Protein AF-A0A844HVW8-F1 (afdb_monomer_lite)

Sequence (137 aa):
MAITCRHKNKNSEATRVLETVLPDHDQQLHELEALAPSGFFLGLGFKLGKPHVTINRFPEAWVTRWEQDIFISHDPVGLWIVGQAKENAARWSEISIPDEFGVLEEARKYGLRYGASFVTKMAASLLPVGRPPGSRI

InterPro domains:
  IPR005143 Transcription factor LuxR-like, autoinducer-binding domain [PF03472] (53-123)
  IPR036693 Transcription factor LuxR-like, autoinducer-binding domain superfamily [G3DSA:3.30.450.80] (30-126)
  IPR036693 Transcription factor LuxR-like, autoinducer-binding domain superfamily [SSF75516] (29-121)

Structure (mmCIF, N/CA/C/O backbone):
data_AF-A0A844HVW8-F1
#
_entry.id   AF-A0A844HVW8-F1
#
loop_
_atom_site.group_PDB
_atom_site.id
_atom_site.type_symbol
_atom_site.label_atom_id
_atom_site.label_alt_id
_atom_site.label_comp_id
_atom_site.label_asym_id
_atom_site.label_entity_id
_atom_site.label_seq_id
_atom_site.pdbx_PDB_ins_code
_atom_site.Cartn_x
_atom_site.Cartn_y
_atom_site.Cartn_z
_atom_site.occupancy
_atom_site.B_iso_or_equiv
_atom_site.auth_seq_id
_atom_site.auth_comp_id
_atom_site.auth_asym_id
_atom_site.auth_atom_id
_atom_site.pdbx_PDB_model_num
ATOM 1 N N . MET A 1 1 ? 10.976 2.172 11.285 1.00 28.17 1 MET A N 1
ATOM 2 C CA . MET A 1 1 ? 11.642 2.057 9.963 1.00 28.17 1 MET A CA 1
ATOM 3 C C . MET A 1 1 ? 10.740 2.768 8.973 1.00 28.17 1 MET A C 1
ATOM 5 O O . MET A 1 1 ? 9.683 2.250 8.665 1.00 28.17 1 MET A O 1
ATOM 9 N N . ALA A 1 2 ? 11.044 4.026 8.647 1.00 27.19 2 ALA A N 1
ATOM 10 C CA . ALA A 1 2 ? 10.014 4.959 8.208 1.00 27.19 2 ALA A CA 1
ATOM 11 C C . ALA A 1 2 ? 9.774 4.927 6.685 1.00 27.19 2 ALA A C 1
ATOM 13 O O . ALA A 1 2 ? 10.616 5.391 5.914 1.00 27.19 2 ALA A O 1
ATOM 14 N N . ILE A 1 3 ? 8.611 4.431 6.254 1.00 35.81 3 ILE A N 1
ATOM 15 C CA . ILE A 1 3 ? 8.028 4.736 4.943 1.00 35.81 3 ILE A CA 1
ATOM 16 C C . ILE A 1 3 ? 7.544 6.191 5.012 1.00 35.81 3 ILE A C 1
ATOM 18 O O . ILE A 1 3 ? 6.369 6.479 5.202 1.00 35.81 3 ILE A O 1
ATOM 22 N N . THR A 1 4 ? 8.474 7.145 4.959 1.00 34.81 4 THR A N 1
ATOM 23 C CA . THR A 1 4 ? 8.107 8.561 4.953 1.00 34.81 4 THR A CA 1
ATOM 24 C C . THR A 1 4 ? 7.620 8.927 3.558 1.00 34.81 4 THR A C 1
ATOM 26 O O . THR A 1 4 ? 8.433 9.215 2.674 1.00 34.81 4 THR A O 1
ATOM 29 N N . CYS A 1 5 ? 6.308 8.962 3.350 1.00 39.28 5 CYS A N 1
ATOM 30 C CA . CYS A 1 5 ? 5.734 9.707 2.239 1.00 39.28 5 CYS A CA 1
ATOM 31 C C . CYS A 1 5 ? 5.804 11.194 2.628 1.00 39.28 5 CYS A C 1
ATOM 33 O O . CYS A 1 5 ? 4.854 11.773 3.130 1.00 39.28 5 CYS A O 1
ATOM 35 N N . ARG A 1 6 ? 6.980 11.835 2.501 1.00 33.75 6 ARG A N 1
ATOM 36 C CA . ARG A 1 6 ? 7.096 13.277 2.783 1.00 33.75 6 ARG A CA 1
ATOM 37 C C . ARG A 1 6 ? 6.233 14.048 1.785 1.00 33.75 6 ARG A C 1
ATOM 39 O O . ARG A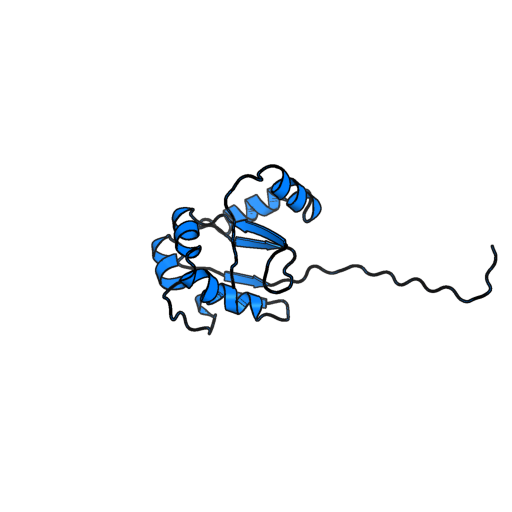 1 6 ? 6.688 14.382 0.691 1.00 33.75 6 ARG A O 1
ATOM 46 N N . HIS A 1 7 ? 5.027 14.412 2.202 1.00 39.78 7 HIS A N 1
ATOM 47 C CA . HIS A 1 7 ? 4.298 15.531 1.629 1.00 39.78 7 HIS A CA 1
ATOM 48 C C . HIS A 1 7 ? 5.104 16.805 1.884 1.00 39.78 7 HIS A C 1
ATOM 50 O O . HIS A 1 7 ? 5.073 17.373 2.974 1.00 39.78 7 HIS A O 1
ATOM 56 N N . LYS A 1 8 ? 5.878 17.220 0.876 1.00 34.94 8 LYS A N 1
ATOM 57 C CA . LYS A 1 8 ? 6.111 18.625 0.520 1.00 34.94 8 LYS A CA 1
ATOM 58 C C . LYS A 1 8 ? 6.840 18.715 -0.828 1.00 34.94 8 LYS A C 1
ATOM 60 O O . LYS A 1 8 ? 8.053 18.564 -0.915 1.00 34.94 8 LYS A O 1
ATOM 65 N N . ASN A 1 9 ? 6.047 19.053 -1.847 1.00 35.91 9 ASN A N 1
ATOM 66 C CA . ASN A 1 9 ? 6.426 19.872 -3.002 1.00 35.91 9 ASN A CA 1
ATOM 67 C C . ASN A 1 9 ? 7.312 19.231 -4.101 1.00 35.91 9 ASN A C 1
ATOM 69 O O . ASN A 1 9 ? 8.435 19.676 -4.313 1.00 35.91 9 ASN A O 1
ATOM 73 N N . LYS A 1 10 ? 6.805 18.224 -4.840 1.00 38.50 10 LYS A N 1
ATOM 74 C CA . LYS A 1 10 ? 7.464 17.667 -6.051 1.00 38.50 10 LYS A CA 1
ATOM 75 C C . LYS A 1 10 ? 6.490 17.111 -7.113 1.00 38.50 10 LYS A C 1
ATOM 77 O O . LYS A 1 10 ? 6.704 16.018 -7.626 1.00 38.50 10 LYS A O 1
ATOM 82 N N . ASN A 1 11 ? 5.449 17.850 -7.508 1.00 44.47 11 ASN A N 1
ATOM 83 C CA . ASN A 1 11 ? 4.592 17.402 -8.627 1.00 44.47 11 ASN A CA 1
ATOM 84 C C . ASN A 1 11 ? 5.318 17.363 -9.993 1.00 44.47 11 ASN A C 1
ATOM 86 O O . ASN A 1 11 ? 4.802 16.772 -10.933 1.00 44.47 11 ASN A O 1
ATOM 90 N N . SER A 1 12 ? 6.515 17.949 -10.125 1.00 49.19 12 SER A N 1
ATOM 91 C CA . SER A 1 12 ? 7.308 17.888 -11.364 1.00 49.19 12 SER A CA 1
ATOM 92 C C . SER A 1 12 ? 8.383 16.796 -11.366 1.00 49.19 12 SER A C 1
ATOM 94 O O . SER A 1 12 ? 8.677 16.239 -12.416 1.00 49.19 12 SER A O 1
ATOM 96 N N . GLU A 1 13 ? 8.981 16.468 -10.219 1.00 51.31 13 GLU A N 1
ATOM 97 C CA . GLU A 1 13 ? 10.090 15.506 -10.147 1.00 51.31 13 GLU A CA 1
ATOM 98 C C . GLU A 1 13 ? 9.588 14.069 -9.971 1.00 51.31 13 GLU A C 1
ATOM 100 O O . GLU A 1 13 ? 10.078 13.180 -10.655 1.00 51.31 13 GLU A O 1
ATOM 105 N N . ALA A 1 14 ? 8.567 13.838 -9.135 1.00 53.12 14 ALA A N 1
ATOM 106 C CA . ALA A 1 14 ? 7.981 12.505 -8.973 1.00 53.12 14 ALA A CA 1
ATOM 107 C C . ALA A 1 14 ? 7.344 12.008 -10.280 1.00 53.12 14 ALA A C 1
ATOM 109 O O . ALA A 1 14 ? 7.557 10.865 -10.670 1.00 53.12 14 ALA A O 1
ATOM 110 N N . THR A 1 15 ? 6.656 12.899 -10.998 1.00 54.22 15 THR A N 1
ATOM 111 C CA . THR A 1 15 ? 6.072 12.633 -12.320 1.00 54.22 15 THR A CA 1
ATOM 112 C C . THR A 1 15 ? 7.151 12.332 -13.362 1.00 54.22 15 THR A C 1
ATOM 114 O O . THR A 1 15 ? 7.027 11.373 -14.110 1.00 54.22 15 THR A O 1
ATOM 117 N N . ARG A 1 16 ? 8.270 13.075 -13.362 1.00 59.41 16 ARG A N 1
ATOM 118 C CA . ARG A 1 16 ? 9.415 12.799 -14.252 1.00 59.41 16 ARG A CA 1
ATOM 119 C C . ARG A 1 16 ? 10.086 11.455 -13.963 1.00 59.41 16 ARG A C 1
ATOM 121 O O . ARG A 1 16 ? 10.489 10.763 -14.893 1.00 59.41 16 ARG A O 1
ATOM 128 N N . VAL A 1 17 ? 10.233 11.092 -12.689 1.00 62.69 17 VAL A N 1
ATOM 129 C CA . VAL A 1 17 ? 10.840 9.811 -12.296 1.00 62.69 17 VAL A CA 1
ATOM 130 C C . VAL A 1 17 ? 9.899 8.650 -12.613 1.00 62.69 17 VAL A C 1
ATOM 132 O O . VAL A 1 17 ? 10.362 7.622 -13.096 1.00 62.69 17 VAL A O 1
ATOM 135 N N . LEU A 1 18 ? 8.592 8.812 -12.399 1.00 68.50 18 LEU A N 1
ATOM 136 C CA . LEU A 1 18 ? 7.602 7.802 -12.760 1.00 68.50 18 LEU A CA 1
ATOM 137 C C . LEU A 1 18 ? 7.578 7.557 -14.272 1.00 68.50 18 LEU A C 1
ATOM 139 O O . LEU A 1 18 ? 7.703 6.409 -14.677 1.00 68.50 18 LEU A O 1
ATOM 143 N N . GLU A 1 19 ? 7.563 8.619 -15.081 1.00 69.00 19 GLU A N 1
ATOM 144 C CA . GLU A 1 19 ? 7.630 8.531 -16.548 1.00 69.00 19 GLU A CA 1
ATOM 145 C C . GLU A 1 19 ? 8.903 7.826 -17.042 1.00 69.00 19 GLU A C 1
ATOM 147 O O . GLU A 1 19 ? 8.902 7.116 -18.041 1.00 69.00 19 GLU A O 1
ATOM 152 N N . THR A 1 20 ? 10.007 7.970 -16.305 1.00 66.62 20 THR A N 1
ATOM 153 C CA . THR A 1 20 ? 11.266 7.275 -16.616 1.00 66.62 20 THR A CA 1
ATOM 154 C C . THR A 1 20 ? 11.186 5.772 -16.320 1.00 66.62 20 THR A C 1
ATOM 156 O O . THR A 1 20 ? 11.858 4.975 -16.971 1.00 66.62 20 THR A O 1
ATOM 159 N N . VAL A 1 21 ? 10.412 5.374 -15.307 1.00 69.25 21 VAL A N 1
ATOM 160 C CA . VAL A 1 21 ? 10.307 3.979 -14.849 1.00 69.25 21 VAL A CA 1
ATOM 161 C C . VAL A 1 21 ? 9.190 3.227 -15.575 1.00 69.25 21 VAL A C 1
ATOM 163 O O . VAL A 1 21 ? 9.330 2.032 -15.832 1.00 69.25 21 VAL A O 1
ATOM 166 N N . LEU A 1 22 ? 8.098 3.914 -15.896 1.00 70.94 22 LEU A N 1
ATOM 167 C CA . LEU A 1 22 ? 6.927 3.374 -16.568 1.00 70.94 22 LEU A CA 1
ATOM 168 C C . LEU A 1 22 ? 6.402 4.446 -17.544 1.00 70.94 22 LEU A C 1
ATOM 170 O O . LEU A 1 22 ? 5.582 5.268 -17.147 1.00 70.94 22 LEU A O 1
ATOM 174 N N . PRO A 1 23 ? 6.911 4.510 -18.784 1.00 73.31 23 PRO A N 1
ATOM 175 C CA . PRO A 1 23 ? 6.400 5.449 -19.781 1.00 73.31 23 PRO A CA 1
ATOM 176 C C . PRO A 1 23 ? 4.960 5.094 -20.175 1.00 73.31 23 PRO A C 1
ATOM 178 O O . PRO A 1 23 ? 4.582 3.920 -20.115 1.00 73.31 23 PRO A O 1
ATOM 181 N N . ASP A 1 24 ? 4.174 6.100 -20.569 1.00 77.69 24 ASP A N 1
ATOM 182 C CA . ASP A 1 24 ? 2.780 5.939 -21.024 1.00 77.69 24 ASP A CA 1
ATOM 183 C C . ASP A 1 24 ? 1.894 5.165 -20.024 1.00 77.69 24 ASP A C 1
ATOM 185 O O . ASP A 1 24 ? 1.124 4.276 -20.389 1.00 77.69 24 ASP A O 1
ATOM 189 N N . HIS A 1 25 ? 2.039 5.472 -18.732 1.00 79.75 25 HIS A N 1
ATOM 190 C CA . HIS A 1 25 ? 1.428 4.724 -17.629 1.00 79.75 25 HIS A CA 1
ATOM 191 C C . HIS A 1 25 ? 0.031 5.208 -17.214 1.00 79.75 25 HIS A C 1
ATOM 193 O O . HIS A 1 25 ? -0.597 4.598 -16.343 1.00 79.75 25 HIS A O 1
ATOM 199 N N . ASP A 1 26 ? -0.453 6.306 -17.799 1.00 83.06 26 ASP A N 1
ATOM 200 C CA . ASP A 1 26 ? -1.719 6.943 -17.420 1.00 83.06 26 ASP A CA 1
ATOM 201 C C . ASP A 1 26 ? -2.915 5.996 -17.580 1.00 83.06 26 ASP A C 1
ATOM 203 O O . ASP A 1 26 ? -3.784 5.937 -16.708 1.00 83.06 26 ASP A O 1
ATOM 207 N N . GLN A 1 27 ? -2.944 5.207 -18.659 1.00 84.81 27 GLN A N 1
ATOM 208 C CA . GLN A 1 27 ? -4.026 4.252 -18.894 1.00 84.81 27 GLN A CA 1
ATOM 209 C C . GLN A 1 27 ? -4.051 3.162 -17.812 1.00 84.81 27 GLN A C 1
ATOM 211 O O . GLN A 1 27 ? -5.102 2.852 -17.259 1.00 84.81 27 GLN A O 1
ATOM 216 N N . GLN A 1 28 ? -2.890 2.611 -17.471 1.00 85.31 28 GLN A N 1
ATOM 217 C CA . GLN A 1 28 ? -2.736 1.543 -16.488 1.00 85.31 28 GLN A CA 1
ATOM 218 C C . GLN A 1 28 ? -3.062 2.053 -15.082 1.00 85.31 28 GLN A C 1
ATOM 220 O O . GLN A 1 28 ? -3.665 1.329 -14.291 1.00 85.31 28 GLN A O 1
ATOM 225 N N . LEU A 1 29 ? -2.705 3.303 -14.762 1.00 85.38 29 LEU A N 1
ATOM 226 C CA . LEU A 1 29 ? -3.132 3.934 -13.515 1.00 85.38 29 LEU A CA 1
ATOM 227 C C . LEU A 1 29 ? -4.648 4.112 -13.468 1.00 85.38 29 LEU A C 1
ATOM 229 O O . LEU A 1 29 ? -5.244 3.828 -12.433 1.00 85.38 29 LEU A O 1
ATOM 233 N N . HIS A 1 30 ? -5.276 4.520 -14.569 1.00 86.38 30 HIS A N 1
ATOM 234 C CA . HIS A 1 30 ? -6.728 4.663 -14.633 1.00 86.38 30 HIS A CA 1
ATOM 235 C C . HIS A 1 30 ? -7.451 3.319 -14.455 1.00 86.38 30 HIS A C 1
ATOM 237 O O . HIS A 1 30 ? -8.425 3.218 -13.709 1.00 86.38 30 HIS A O 1
ATOM 243 N N . GLU A 1 31 ? -6.943 2.256 -15.082 1.00 87.12 31 GLU A N 1
ATOM 244 C CA . GLU A 1 31 ? -7.440 0.892 -14.882 1.00 87.12 31 GLU A CA 1
ATOM 245 C C . GLU A 1 31 ? -7.273 0.441 -13.422 1.00 87.12 31 GLU A C 1
ATOM 247 O O . GLU A 1 31 ? -8.183 -0.157 -12.844 1.00 87.12 31 GLU A O 1
ATOM 252 N N . LEU A 1 32 ? -6.148 0.778 -12.785 1.00 85.44 32 LEU A N 1
ATOM 253 C CA . LEU A 1 32 ? -5.907 0.463 -11.379 1.00 85.44 32 LEU A CA 1
ATOM 254 C C . LEU A 1 32 ? -6.839 1.239 -1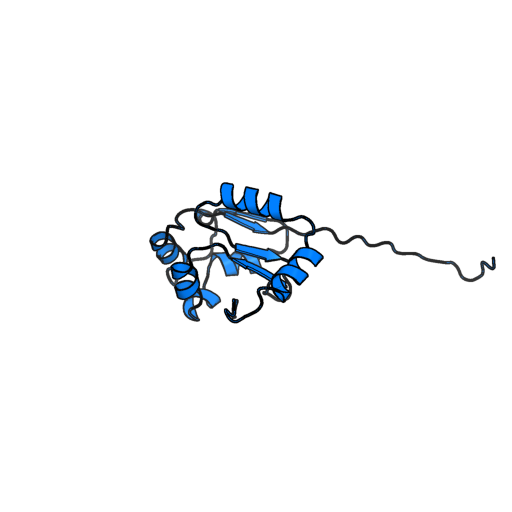0.436 1.00 85.44 32 LEU A C 1
ATOM 256 O O . LEU A 1 32 ? -7.331 0.666 -9.465 1.00 85.44 32 LEU A O 1
ATOM 260 N N . GLU A 1 33 ? -7.127 2.508 -10.730 1.00 86.81 33 GLU A N 1
ATOM 261 C CA . GLU A 1 33 ? -8.117 3.314 -10.002 1.00 86.81 33 GLU A CA 1
ATOM 262 C C . GLU A 1 33 ? -9.525 2.707 -10.111 1.00 86.81 33 GLU A C 1
ATOM 264 O O . GLU A 1 33 ? -10.251 2.654 -9.117 1.00 86.81 33 GLU A O 1
ATOM 269 N N . ALA A 1 34 ? -9.890 2.168 -11.279 1.00 87.56 34 ALA A N 1
ATOM 270 C CA . ALA A 1 34 ? -11.158 1.466 -11.467 1.00 87.56 34 ALA A CA 1
ATOM 271 C C . ALA A 1 34 ? -11.224 0.133 -10.693 1.00 87.56 34 ALA A C 1
ATOM 273 O O . ALA A 1 34 ? -12.279 -0.225 -10.164 1.00 87.56 34 ALA A O 1
ATOM 274 N N . LEU A 1 35 ? -10.107 -0.598 -10.600 1.00 86.69 35 LEU A N 1
ATOM 275 C CA . LEU A 1 35 ? -10.013 -1.862 -9.857 1.00 86.69 35 LEU A CA 1
ATOM 276 C C . LEU A 1 35 ? -9.959 -1.668 -8.334 1.00 86.69 35 LEU A C 1
ATOM 278 O O . LEU A 1 35 ? -10.416 -2.535 -7.587 1.00 86.69 35 LEU A O 1
ATOM 282 N N . ALA A 1 36 ? -9.408 -0.547 -7.869 1.00 88.31 36 ALA A N 1
ATOM 283 C CA . ALA A 1 36 ? -9.222 -0.228 -6.457 1.00 88.31 36 ALA A CA 1
ATOM 284 C C . ALA A 1 36 ? -9.931 1.091 -6.087 1.00 88.31 36 ALA A C 1
ATOM 286 O O . ALA A 1 36 ? -9.268 2.083 -5.772 1.00 88.31 36 ALA A O 1
ATOM 287 N N . PRO A 1 37 ? -11.279 1.117 -6.052 1.00 86.94 37 PRO A N 1
ATOM 288 C CA . PRO A 1 37 ? -12.051 2.346 -5.838 1.00 86.94 37 PRO A CA 1
ATOM 289 C C . PRO A 1 37 ? -11.853 2.966 -4.446 1.00 86.94 37 PRO A C 1
ATOM 291 O O . PRO A 1 37 ? -12.120 4.147 -4.245 1.00 86.94 37 PRO A O 1
ATOM 294 N N . SER A 1 38 ? -11.388 2.184 -3.468 1.00 87.06 38 SER A N 1
ATOM 295 C CA . SER A 1 38 ? -11.033 2.680 -2.130 1.00 87.06 38 SER A CA 1
ATOM 296 C C . SER A 1 38 ? -9.599 3.222 -2.046 1.00 87.06 38 SER A C 1
ATOM 298 O O . SER A 1 38 ? -9.181 3.670 -0.981 1.00 87.06 38 SER A O 1
A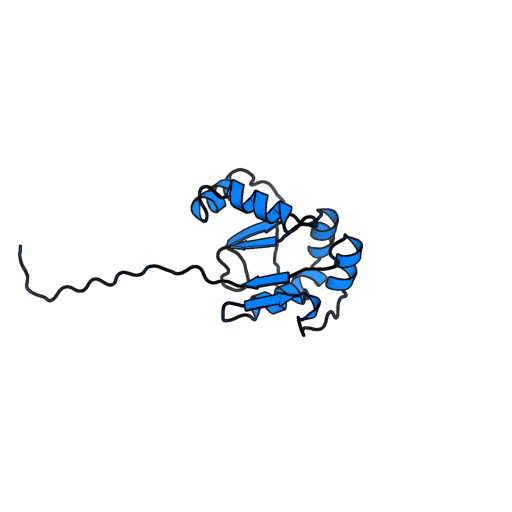TOM 300 N N . GLY A 1 39 ? -8.854 3.201 -3.153 1.00 88.75 39 GLY A N 1
ATOM 301 C CA . GLY A 1 39 ? -7.468 3.638 -3.248 1.00 88.75 39 GLY A CA 1
ATOM 302 C C . GLY A 1 39 ? -6.468 2.484 -3.257 1.00 88.75 39 GLY A C 1
ATOM 303 O O . GLY A 1 39 ? -6.775 1.348 -2.891 1.00 88.75 39 GLY A O 1
ATOM 304 N N . PHE A 1 40 ? -5.241 2.796 -3.668 1.00 89.31 40 PHE A N 1
ATOM 305 C CA . PHE A 1 40 ? -4.125 1.856 -3.716 1.00 89.31 40 PHE A CA 1
ATOM 306 C C . PHE A 1 40 ? -2.808 2.530 -3.329 1.00 89.31 40 PHE A C 1
ATOM 308 O O . PHE A 1 40 ? -2.668 3.755 -3.369 1.00 89.31 40 PHE A O 1
ATOM 315 N N . PHE A 1 41 ? -1.816 1.702 -3.016 1.00 90.31 41 PHE A N 1
ATOM 316 C CA . PHE A 1 41 ? -0.426 2.111 -2.885 1.00 90.31 41 PHE A CA 1
ATOM 317 C C . PHE A 1 41 ? 0.428 1.301 -3.857 1.00 90.31 41 PHE A C 1
ATOM 319 O O . PHE A 1 41 ? 0.409 0.072 -3.829 1.00 90.31 41 PHE A O 1
ATOM 326 N N . LEU A 1 42 ? 1.191 1.989 -4.702 1.00 87.81 42 LEU A N 1
ATOM 327 C CA . LEU A 1 42 ? 2.134 1.384 -5.634 1.00 87.81 42 LEU A CA 1
ATOM 328 C C . LEU A 1 42 ? 3.549 1.842 -5.289 1.00 87.81 42 LEU A C 1
ATOM 330 O O . LEU A 1 42 ? 3.860 3.030 -5.360 1.00 87.81 42 LEU A O 1
ATOM 334 N N . GLY A 1 43 ? 4.408 0.891 -4.929 1.00 88.06 43 GLY A N 1
ATOM 335 C CA . GLY A 1 43 ? 5.832 1.118 -4.704 1.00 88.06 43 GLY A CA 1
ATOM 336 C C . GLY A 1 43 ? 6.666 0.475 -5.809 1.00 88.06 43 GLY A C 1
ATOM 337 O O . GLY A 1 43 ? 6.639 -0.742 -5.963 1.00 88.06 43 GLY A O 1
ATOM 338 N N . LEU A 1 44 ? 7.443 1.269 -6.545 1.00 84.50 44 LEU A N 1
ATOM 339 C CA . LEU A 1 44 ? 8.328 0.791 -7.612 1.00 84.50 44 LEU A CA 1
ATOM 340 C C . LEU A 1 44 ? 9.794 0.863 -7.179 1.00 84.50 44 LEU A C 1
ATOM 342 O O . LEU A 1 44 ? 10.202 1.762 -6.439 1.00 84.50 44 LEU A O 1
ATOM 346 N N . GLY A 1 45 ? 10.608 -0.080 -7.657 1.00 80.69 45 GLY A N 1
ATOM 347 C CA . GLY A 1 45 ? 12.050 -0.098 -7.392 1.00 80.69 45 GLY A CA 1
ATOM 348 C C . GLY A 1 45 ? 12.400 -0.342 -5.922 1.00 80.69 45 GLY A C 1
ATOM 349 O O . GLY A 1 45 ? 13.234 0.366 -5.359 1.00 80.69 45 GLY A O 1
ATOM 350 N N . PHE A 1 46 ? 11.750 -1.320 -5.290 1.00 80.38 46 PHE A N 1
ATOM 351 C CA . PHE A 1 46 ? 11.938 -1.637 -3.876 1.00 80.38 46 PHE A CA 1
ATOM 352 C C . PHE A 1 46 ? 13.370 -2.114 -3.572 1.00 80.38 46 PHE A C 1
ATOM 354 O O . PHE A 1 46 ? 13.807 -3.157 -4.059 1.00 80.38 46 PHE A O 1
ATOM 361 N N . LYS A 1 47 ? 14.118 -1.347 -2.768 1.00 74.94 47 LYS A N 1
ATOM 362 C CA . LYS A 1 47 ? 15.497 -1.651 -2.348 1.00 74.94 47 LYS A CA 1
ATOM 363 C C . LYS A 1 47 ? 15.693 -1.271 -0.882 1.00 74.94 47 LYS A C 1
ATOM 365 O O . LYS A 1 47 ? 15.295 -0.189 -0.468 1.00 74.94 47 LYS A O 1
ATOM 370 N N . LEU A 1 48 ? 16.356 -2.133 -0.105 1.00 76.06 48 LEU A N 1
ATOM 371 C CA . LEU A 1 48 ? 16.680 -1.884 1.314 1.00 76.06 48 LEU A CA 1
ATOM 372 C C . LEU A 1 48 ? 15.457 -1.461 2.156 1.00 76.06 48 LEU A C 1
ATOM 374 O O . LEU A 1 48 ? 15.527 -0.513 2.934 1.00 76.06 48 LEU A O 1
ATOM 378 N N . GLY A 1 49 ? 14.320 -2.136 1.963 1.00 73.62 49 GLY A N 1
ATOM 379 C CA . GLY A 1 49 ? 13.101 -1.884 2.738 1.00 73.62 49 GLY A CA 1
ATOM 380 C C . GLY A 1 49 ? 12.335 -0.615 2.353 1.00 73.62 49 GLY A C 1
ATOM 381 O O . GLY A 1 49 ? 11.415 -0.238 3.073 1.00 73.62 49 GLY A O 1
ATOM 382 N N . LYS A 1 50 ? 12.689 0.051 1.245 1.00 76.75 50 LYS A N 1
ATOM 383 C CA . LYS A 1 50 ? 11.968 1.231 0.755 1.00 76.75 50 LYS A CA 1
ATOM 384 C C . LYS A 1 50 ? 11.774 1.226 -0.769 1.00 76.75 50 LYS A C 1
ATOM 386 O O . LYS A 1 50 ? 12.684 0.831 -1.503 1.00 76.75 50 LYS A O 1
ATOM 391 N N . PRO A 1 51 ? 10.615 1.683 -1.265 1.00 82.31 51 PRO A N 1
ATOM 392 C CA . PRO A 1 51 ? 10.406 1.939 -2.687 1.00 82.31 51 PRO A CA 1
ATOM 393 C C . PRO A 1 51 ? 11.206 3.162 -3.159 1.00 82.31 51 PRO A C 1
ATOM 395 O O . PRO A 1 51 ? 11.457 4.095 -2.395 1.00 82.31 51 PRO A O 1
ATOM 398 N N . HIS A 1 52 ? 11.607 3.152 -4.429 1.00 81.69 52 HIS A N 1
ATOM 399 C CA . HIS A 1 52 ? 12.238 4.293 -5.090 1.00 81.69 52 HIS A CA 1
ATOM 400 C C . HIS A 1 52 ? 11.201 5.329 -5.539 1.00 81.69 52 HIS A C 1
ATOM 402 O O . HIS A 1 52 ? 11.424 6.527 -5.380 1.00 81.69 52 HIS A O 1
ATOM 408 N N . VAL A 1 53 ? 10.061 4.860 -6.053 1.00 82.56 53 VAL A N 1
ATOM 409 C CA . VAL A 1 53 ? 8.913 5.689 -6.445 1.00 82.56 53 VAL A CA 1
ATOM 410 C C . VAL A 1 53 ? 7.680 5.172 -5.728 1.00 82.56 53 VAL A C 1
ATOM 412 O O . VAL A 1 53 ? 7.479 3.961 -5.648 1.00 82.56 53 VAL A O 1
ATOM 415 N N . THR A 1 54 ? 6.853 6.082 -5.223 1.00 83.94 54 THR A N 1
ATOM 416 C CA . THR A 1 54 ? 5.588 5.746 -4.567 1.00 83.94 54 THR A CA 1
ATOM 417 C C . THR A 1 54 ? 4.442 6.532 -5.162 1.00 83.94 54 THR A C 1
ATOM 419 O O . THR A 1 54 ? 4.516 7.757 -5.257 1.00 83.94 54 THR A O 1
ATOM 422 N N . ILE A 1 55 ? 3.358 5.834 -5.468 1.00 85.38 55 ILE A N 1
ATOM 423 C CA . ILE A 1 55 ? 2.064 6.422 -5.789 1.00 85.38 55 ILE A CA 1
ATOM 424 C C . ILE A 1 55 ? 1.110 5.988 -4.691 1.00 85.38 55 ILE A C 1
ATOM 426 O O . ILE A 1 55 ? 0.906 4.795 -4.480 1.00 85.38 55 ILE A O 1
ATOM 430 N N . ASN A 1 56 ? 0.544 6.956 -3.982 1.00 88.44 56 ASN A N 1
ATOM 431 C CA . ASN A 1 56 ? -0.460 6.705 -2.963 1.00 88.44 56 ASN A CA 1
ATOM 432 C C . ASN A 1 56 ? -1.771 7.364 -3.402 1.00 88.44 56 ASN A C 1
ATOM 434 O O . ASN A 1 56 ? -1.796 8.553 -3.731 1.00 88.44 56 ASN A O 1
ATOM 438 N N . ARG A 1 57 ? -2.833 6.564 -3.470 1.00 89.69 57 ARG A N 1
ATOM 439 C CA . ARG A 1 57 ? -4.208 6.968 -3.793 1.00 89.69 57 ARG A CA 1
ATOM 440 C C . ARG A 1 57 ? -5.181 6.606 -2.676 1.00 89.69 57 ARG A C 1
ATOM 442 O O . ARG A 1 57 ? -6.388 6.667 -2.876 1.00 89.69 57 ARG A O 1
ATOM 449 N N . PHE A 1 58 ? -4.679 6.211 -1.508 1.00 89.31 58 PHE A N 1
ATOM 450 C CA . PHE A 1 58 ? -5.537 6.034 -0.348 1.00 89.31 58 PHE A CA 1
ATOM 451 C C . PHE A 1 58 ? -6.134 7.369 0.124 1.00 89.31 58 PHE A C 1
ATOM 453 O O . PHE A 1 58 ? -5.558 8.427 -0.143 1.00 89.31 58 PHE A O 1
ATOM 460 N N . PRO A 1 59 ? -7.261 7.336 0.863 1.00 88.12 59 PRO A N 1
ATOM 461 C CA . PRO A 1 59 ? -7.858 8.539 1.429 1.00 88.12 59 PRO A CA 1
ATOM 462 C C . PRO A 1 59 ? -6.837 9.330 2.256 1.00 88.12 59 PRO A C 1
ATOM 464 O O . PRO A 1 59 ? -6.174 8.768 3.125 1.00 88.12 59 PRO A O 1
ATOM 467 N N . GLU A 1 60 ? -6.735 10.641 2.035 1.00 89.06 60 GLU A N 1
ATOM 468 C CA . GLU A 1 60 ? -5.739 11.502 2.698 1.00 89.06 60 GLU A CA 1
ATOM 469 C C . GLU A 1 60 ? -5.799 11.408 4.233 1.00 89.06 60 GLU A C 1
ATOM 471 O O . GLU A 1 60 ? -4.771 11.363 4.912 1.00 89.06 60 GLU A O 1
ATOM 476 N N . ALA A 1 61 ? -7.012 11.297 4.782 1.00 89.25 61 ALA A N 1
ATOM 477 C CA . ALA A 1 61 ? -7.231 11.127 6.214 1.00 89.25 61 ALA A CA 1
ATOM 478 C C . ALA A 1 61 ? -6.652 9.803 6.749 1.00 89.25 61 ALA A C 1
ATOM 480 O O . ALA A 1 61 ? -6.128 9.773 7.863 1.00 89.25 61 ALA A O 1
ATOM 481 N N . TRP A 1 62 ? -6.699 8.730 5.950 1.00 90.75 62 TRP A N 1
ATOM 482 C CA . TRP A 1 62 ? -6.029 7.473 6.282 1.00 90.75 62 TRP A CA 1
ATOM 483 C C . TRP A 1 62 ? -4.515 7.622 6.198 1.00 90.75 62 TRP A C 1
ATOM 485 O O . TRP A 1 62 ? -3.826 7.241 7.136 1.00 90.75 62 TRP A O 1
ATOM 495 N N . VAL A 1 63 ? -3.995 8.214 5.118 1.00 89.38 63 VAL A N 1
ATOM 496 C CA . VAL A 1 63 ? -2.546 8.404 4.935 1.00 89.38 63 VAL A CA 1
ATOM 497 C C . VAL A 1 63 ? -1.954 9.188 6.105 1.00 89.38 63 VAL A C 1
ATOM 499 O O . VAL A 1 63 ? -0.984 8.746 6.708 1.00 89.38 63 VAL A O 1
ATOM 502 N N . THR A 1 64 ? -2.603 10.280 6.508 1.00 89.75 64 THR A N 1
ATOM 503 C CA . THR A 1 64 ? -2.180 11.103 7.651 1.00 89.75 64 THR A CA 1
ATOM 504 C C . THR A 1 64 ? -2.163 10.310 8.962 1.00 89.75 64 THR A C 1
ATOM 506 O O . THR A 1 64 ? -1.267 10.472 9.790 1.00 89.75 64 THR A O 1
ATOM 509 N N . ARG A 1 65 ? -3.158 9.442 9.176 1.00 89.06 65 ARG A N 1
ATOM 510 C CA . ARG A 1 65 ? -3.230 8.574 10.358 1.00 89.06 65 ARG A CA 1
ATOM 511 C C . ARG A 1 65 ? -2.152 7.487 10.325 1.00 89.06 65 ARG A C 1
ATOM 513 O O . ARG A 1 65 ? -1.532 7.220 11.350 1.00 89.06 65 ARG A O 1
ATOM 520 N N . TRP A 1 66 ? -1.930 6.887 9.161 1.00 87.00 66 TRP A N 1
ATOM 521 C CA . TRP A 1 66 ? -0.934 5.847 8.920 1.00 87.00 66 TRP A CA 1
ATOM 522 C C . TRP A 1 66 ? 0.506 6.358 9.020 1.00 87.00 66 TRP A C 1
ATOM 524 O O . TRP A 1 66 ? 1.380 5.629 9.475 1.00 87.00 66 TRP A O 1
ATOM 534 N N . GLU A 1 67 ? 0.751 7.627 8.695 1.00 87.56 67 GLU A N 1
ATOM 535 C CA . GLU A 1 67 ? 2.067 8.269 8.800 1.00 87.56 67 GLU A CA 1
ATOM 536 C C . GLU A 1 67 ? 2.550 8.511 10.242 1.00 87.56 67 GLU A C 1
ATOM 538 O O . GLU A 1 67 ? 3.643 9.034 10.463 1.00 87.56 67 GLU A O 1
ATOM 543 N N . GLN A 1 68 ? 1.773 8.125 11.250 1.00 86.75 68 GLN A N 1
ATOM 544 C CA . GLN A 1 68 ? 2.240 8.150 12.629 1.00 86.75 68 GLN A CA 1
ATOM 545 C C . GLN A 1 68 ? 3.275 7.041 12.864 1.00 86.75 68 GLN A C 1
ATOM 547 O O . GLN A 1 68 ? 3.093 5.907 12.420 1.00 86.75 68 GLN A O 1
ATOM 552 N N . ASP A 1 69 ? 4.340 7.345 13.618 1.00 78.81 69 ASP A N 1
ATOM 553 C CA . ASP A 1 69 ? 5.500 6.455 13.830 1.00 78.81 69 ASP A CA 1
ATOM 554 C C . ASP A 1 69 ? 5.127 5.020 14.242 1.00 78.81 69 ASP A C 1
ATOM 556 O O . ASP A 1 69 ? 5.810 4.053 13.878 1.00 78.81 69 ASP A O 1
ATOM 560 N N . ILE A 1 70 ? 4.022 4.888 14.981 1.00 80.00 70 ILE A N 1
ATOM 561 C CA . ILE A 1 70 ? 3.492 3.617 15.460 1.00 80.00 70 ILE A CA 1
ATOM 562 C C . ILE A 1 70 ? 2.939 2.743 14.326 1.00 80.00 70 ILE A C 1
ATOM 564 O O . ILE A 1 70 ? 3.211 1.550 14.323 1.00 80.00 70 ILE A O 1
ATOM 568 N N . PHE A 1 71 ? 2.246 3.299 13.330 1.00 81.88 71 PHE A N 1
ATOM 569 C CA . PHE A 1 71 ? 1.681 2.516 12.223 1.00 81.88 71 PHE A CA 1
ATOM 570 C C . PHE A 1 71 ? 2.729 2.219 11.161 1.00 81.88 71 PHE A C 1
ATOM 572 O O . PHE A 1 71 ? 2.832 1.078 10.724 1.00 81.88 71 PHE A O 1
ATOM 579 N N . ILE A 1 72 ? 3.608 3.173 10.848 1.00 77.81 72 ILE A N 1
ATOM 580 C CA . ILE A 1 72 ? 4.673 2.945 9.864 1.00 77.81 72 ILE A CA 1
ATOM 581 C C . ILE A 1 72 ? 5.578 1.760 10.252 1.00 77.81 72 ILE A C 1
ATOM 583 O O . ILE A 1 72 ? 6.032 1.009 9.389 1.00 77.81 72 ILE A O 1
ATOM 587 N N . SER A 1 73 ? 5.883 1.602 11.543 1.00 83.69 73 SER A N 1
ATOM 588 C CA . SER A 1 73 ? 6.813 0.558 11.998 1.00 83.69 73 SER A CA 1
ATOM 589 C C . SER A 1 73 ? 6.146 -0.786 12.292 1.00 83.69 73 SER A C 1
ATOM 591 O O . SER A 1 73 ? 6.859 -1.783 12.379 1.00 83.69 73 SER A O 1
ATOM 593 N N . HIS A 1 74 ? 4.818 -0.820 12.427 1.00 87.50 74 HIS A N 1
ATOM 594 C CA . HIS A 1 74 ? 4.074 -2.010 12.849 1.00 87.50 74 HIS A CA 1
ATOM 595 C C . HIS A 1 74 ? 2.951 -2.401 11.880 1.00 87.50 74 HIS A C 1
ATOM 597 O O . HIS A 1 74 ? 2.076 -3.183 12.236 1.00 87.50 74 HIS A O 1
ATOM 603 N N . ASP A 1 75 ? 2.969 -1.874 10.655 1.00 89.31 75 ASP A N 1
ATOM 604 C CA . ASP A 1 75 ? 2.024 -2.256 9.610 1.00 89.31 75 ASP A CA 1
ATOM 605 C C . ASP A 1 75 ? 2.233 -3.731 9.210 1.00 89.31 75 ASP A C 1
ATOM 607 O O . ASP A 1 75 ? 3.274 -4.060 8.624 1.00 89.31 75 ASP A O 1
ATOM 611 N N . PRO A 1 76 ? 1.260 -4.630 9.467 1.00 92.75 76 PRO A N 1
ATOM 612 C CA . PRO A 1 76 ? 1.385 -6.039 9.109 1.00 92.75 76 PRO A CA 1
ATOM 613 C C . PRO A 1 76 ? 1.499 -6.243 7.592 1.00 92.75 76 PRO A C 1
ATOM 615 O O . PRO A 1 76 ? 2.195 -7.155 7.146 1.00 92.75 76 PRO A O 1
ATOM 618 N N . VAL A 1 77 ? 0.885 -5.380 6.774 1.00 92.12 77 VAL A N 1
ATOM 619 C CA . VAL A 1 77 ? 0.986 -5.443 5.310 1.00 92.12 77 VAL A CA 1
ATOM 620 C C . VAL A 1 77 ? 2.374 -5.009 4.855 1.00 92.12 77 VAL A C 1
ATOM 622 O O . VAL A 1 77 ? 2.998 -5.688 4.037 1.00 92.12 77 VAL A O 1
ATOM 625 N N . GLY A 1 78 ? 2.888 -3.910 5.411 1.00 90.00 78 GLY A N 1
ATOM 626 C CA . GLY A 1 78 ? 4.237 -3.420 5.128 1.00 90.00 78 GLY A CA 1
ATOM 627 C C . GLY A 1 78 ? 5.316 -4.440 5.501 1.00 90.00 78 GLY A C 1
ATOM 628 O O . GLY A 1 78 ? 6.200 -4.739 4.693 1.00 90.00 78 GLY A O 1
ATOM 629 N N . LEU A 1 79 ? 5.205 -5.036 6.692 1.00 91.50 79 LEU A N 1
ATOM 630 C CA . LEU A 1 79 ? 6.094 -6.103 7.157 1.00 91.50 79 LEU A CA 1
ATOM 631 C C . LEU A 1 79 ? 6.017 -7.341 6.256 1.00 91.50 79 LEU A C 1
ATOM 633 O O . LEU A 1 79 ? 7.054 -7.910 5.906 1.00 91.50 79 LEU A O 1
ATOM 637 N N . TRP A 1 80 ? 4.812 -7.726 5.825 1.00 92.75 80 TRP A N 1
ATOM 638 C CA . TRP A 1 80 ? 4.630 -8.849 4.909 1.00 92.75 80 TRP A CA 1
ATOM 639 C C . TRP A 1 80 ? 5.327 -8.601 3.570 1.00 92.75 80 TRP A C 1
ATOM 641 O O . TRP A 1 80 ? 6.058 -9.479 3.114 1.00 92.75 80 TRP A O 1
ATOM 651 N N . ILE A 1 81 ? 5.168 -7.410 2.975 1.00 90.31 81 ILE A N 1
ATOM 652 C CA . ILE A 1 81 ? 5.805 -7.029 1.700 1.00 90.31 81 ILE A CA 1
ATOM 653 C C . ILE A 1 81 ? 7.332 -7.088 1.812 1.00 90.31 81 ILE A C 1
ATOM 655 O O . ILE A 1 81 ? 7.986 -7.690 0.960 1.00 90.31 81 ILE A O 1
ATOM 659 N N . VAL A 1 82 ? 7.908 -6.506 2.872 1.00 87.94 82 VAL A N 1
ATOM 660 C CA . VAL A 1 82 ? 9.365 -6.513 3.114 1.00 87.94 82 VAL A CA 1
ATOM 661 C C . VAL A 1 82 ? 9.902 -7.940 3.259 1.00 87.94 82 VAL A C 1
ATOM 663 O O . VAL A 1 82 ? 11.026 -8.219 2.844 1.00 87.94 82 VAL A O 1
ATOM 666 N N . GLY A 1 83 ? 9.103 -8.845 3.830 1.00 88.31 83 GLY A N 1
ATOM 667 C CA . GLY A 1 83 ? 9.458 -10.250 4.011 1.00 88.31 83 GLY A CA 1
ATOM 668 C C . GLY A 1 83 ? 9.425 -11.101 2.735 1.00 88.31 83 GLY A C 1
ATOM 669 O O . GLY A 1 83 ? 9.927 -12.227 2.754 1.00 88.31 83 GLY A O 1
ATOM 670 N N . GLN A 1 84 ? 8.865 -10.614 1.621 1.00 88.75 84 GLN A N 1
ATOM 671 C CA . GLN A 1 84 ? 8.751 -11.413 0.398 1.00 88.75 84 GLN A CA 1
ATOM 672 C C . GLN A 1 84 ? 10.065 -11.445 -0.398 1.00 88.75 84 GLN A C 1
ATOM 674 O O . GLN A 1 84 ? 10.522 -10.445 -0.947 1.00 88.75 84 GLN A O 1
ATOM 679 N N . ALA A 1 85 ? 10.657 -12.635 -0.536 1.00 81.81 85 ALA A N 1
ATOM 680 C CA . ALA A 1 85 ? 11.868 -12.845 -1.340 1.00 81.81 85 ALA A CA 1
ATOM 681 C C . ALA A 1 85 ? 11.586 -13.102 -2.837 1.00 81.81 85 ALA A C 1
ATOM 683 O O . ALA A 1 85 ? 12.475 -12.958 -3.689 1.00 81.81 85 ALA A O 1
ATOM 684 N N . LYS A 1 86 ? 10.363 -13.525 -3.166 1.00 85.56 86 LYS A N 1
ATOM 685 C CA . LYS A 1 86 ? 9.902 -13.904 -4.509 1.00 85.56 86 LYS A CA 1
ATOM 686 C C . LYS A 1 86 ? 8.593 -13.193 -4.828 1.00 85.56 86 LYS A C 1
ATOM 688 O O . LYS A 1 86 ? 8.025 -12.529 -3.967 1.00 85.56 86 LYS A O 1
ATOM 693 N N . GLU A 1 87 ? 8.152 -13.337 -6.071 1.00 90.31 87 GLU A N 1
ATOM 694 C CA . GLU A 1 87 ? 6.835 -12.863 -6.466 1.00 90.31 87 GLU A CA 1
ATOM 695 C C . GLU A 1 87 ? 5.759 -13.565 -5.646 1.00 90.31 87 GLU A C 1
ATOM 697 O O . GLU A 1 87 ? 5.821 -14.782 -5.453 1.00 90.31 87 GLU A O 1
ATOM 702 N N . ASN A 1 88 ? 4.823 -12.789 -5.116 1.00 92.31 88 ASN A N 1
ATOM 703 C CA . ASN A 1 88 ? 3.772 -13.304 -4.259 1.00 92.31 88 ASN A CA 1
ATOM 704 C C . ASN A 1 88 ? 2.553 -12.381 -4.280 1.00 92.31 88 ASN A C 1
ATOM 706 O O . ASN A 1 88 ? 2.668 -11.186 -4.553 1.00 92.31 88 ASN A O 1
ATOM 710 N N . ALA A 1 89 ? 1.395 -12.935 -3.950 1.00 93.62 89 ALA A N 1
ATOM 711 C CA . ALA A 1 89 ? 0.154 -12.201 -3.788 1.00 93.62 89 ALA A CA 1
ATOM 712 C C . ALA A 1 89 ? -0.585 -12.738 -2.564 1.00 93.62 89 ALA A C 1
ATOM 714 O O . ALA A 1 89 ? -0.662 -13.950 -2.371 1.00 93.62 89 ALA A O 1
ATOM 715 N N . ALA A 1 90 ? -1.135 -11.845 -1.748 1.00 93.12 90 ALA A N 1
ATOM 716 C CA . ALA A 1 90 ? -1.952 -12.232 -0.605 1.00 93.12 90 ALA A CA 1
ATOM 717 C C . ALA A 1 90 ? -3.072 -11.225 -0.381 1.00 93.12 90 ALA A C 1
ATOM 719 O O . ALA A 1 90 ? -2.871 -10.011 -0.499 1.00 93.12 90 ALA A O 1
ATOM 720 N N . ARG A 1 91 ? -4.253 -11.718 -0.004 1.00 93.06 91 ARG A N 1
ATOM 721 C CA . ARG A 1 91 ? -5.281 -10.858 0.589 1.00 93.06 91 ARG A CA 1
ATOM 722 C C . ARG A 1 91 ? -4.819 -10.410 1.967 1.00 93.06 91 ARG A C 1
ATOM 724 O O . ARG A 1 91 ? -4.145 -11.159 2.668 1.00 93.06 91 ARG A O 1
ATOM 731 N N . TRP A 1 92 ? -5.252 -9.237 2.415 1.00 92.94 92 TRP A N 1
ATOM 732 C CA . TRP A 1 92 ? -4.922 -8.766 3.765 1.00 92.94 92 TRP A CA 1
ATOM 733 C C . TRP A 1 92 ? -5.402 -9.730 4.856 1.00 92.94 92 TRP A C 1
ATOM 735 O O . TRP A 1 92 ? -4.723 -9.907 5.857 1.00 92.94 92 TRP A O 1
ATOM 745 N N . SER A 1 93 ? -6.519 -10.428 4.627 1.00 90.00 93 SER A N 1
ATOM 746 C CA . SER A 1 93 ? -7.036 -11.466 5.528 1.00 90.00 93 SER A CA 1
ATOM 747 C C . SER A 1 93 ? -6.199 -12.751 5.573 1.00 90.00 93 SER A C 1
ATOM 749 O O . SER A 1 93 ? -6.412 -13.577 6.451 1.00 90.00 93 SER A O 1
ATOM 751 N N . GLU A 1 94 ? -5.307 -12.962 4.604 1.00 92.94 94 GLU A N 1
ATOM 752 C CA . GLU A 1 94 ? -4.437 -14.145 4.501 1.00 92.94 94 GLU A CA 1
ATOM 753 C C . GLU A 1 94 ? -3.033 -13.868 5.073 1.00 92.94 94 GLU A C 1
ATOM 755 O O . GLU A 1 94 ? -2.218 -14.783 5.191 1.00 92.94 94 GLU A O 1
ATOM 760 N N . ILE A 1 95 ? -2.739 -12.617 5.446 1.00 91.69 95 ILE A N 1
ATOM 761 C CA . ILE A 1 95 ? -1.472 -12.233 6.070 1.00 91.69 95 ILE A CA 1
ATOM 762 C C . ILE A 1 95 ? -1.473 -12.721 7.521 1.00 91.69 95 ILE A C 1
ATOM 764 O O . ILE A 1 95 ? -2.274 -12.287 8.341 1.00 91.69 95 ILE A O 1
ATOM 768 N N . SER A 1 96 ? -0.540 -13.614 7.852 1.00 90.88 96 SER A N 1
ATOM 769 C CA . SER A 1 96 ? -0.432 -14.227 9.183 1.00 90.88 96 SER A CA 1
ATOM 770 C C . SER A 1 96 ? 0.279 -13.356 10.228 1.00 90.88 96 SER A C 1
ATOM 772 O O . SER A 1 96 ? 0.524 -13.821 11.338 1.00 90.88 96 SER A O 1
ATOM 774 N N . ILE A 1 97 ? 0.676 -12.131 9.872 1.00 91.75 97 ILE A N 1
ATOM 775 C CA . ILE A 1 97 ? 1.345 -11.197 10.786 1.00 91.75 97 ILE A CA 1
ATOM 776 C C . ILE A 1 97 ? 0.283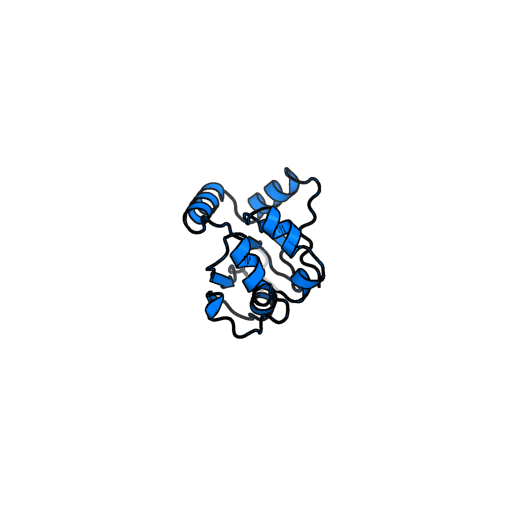 -10.583 11.710 1.00 91.75 97 ILE A C 1
ATOM 778 O O . ILE A 1 97 ? -0.674 -10.002 11.197 1.00 91.75 97 ILE A O 1
ATOM 782 N N . PRO A 1 98 ? 0.421 -10.698 13.045 1.00 90.56 98 PRO A N 1
ATOM 783 C CA . PRO A 1 98 ? -0.544 -10.130 13.981 1.00 90.56 98 PRO A CA 1
ATOM 784 C C . PRO A 1 98 ? -0.653 -8.604 13.856 1.00 90.56 98 PRO A C 1
ATOM 786 O O . PRO A 1 98 ? 0.358 -7.907 13.803 1.00 90.56 98 PRO A O 1
ATOM 789 N N . ASP A 1 99 ? -1.880 -8.081 13.862 1.00 90.50 99 ASP A N 1
ATOM 790 C CA . ASP A 1 99 ? -2.153 -6.639 13.879 1.00 90.50 99 ASP A CA 1
ATOM 791 C C . ASP A 1 99 ? -2.151 -6.092 15.319 1.00 90.50 99 ASP A C 1
ATOM 793 O O . ASP A 1 99 ? -3.186 -5.712 15.865 1.00 90.50 99 ASP A O 1
ATOM 797 N N . GLU A 1 100 ? -0.984 -6.097 15.971 1.00 90.44 100 GLU A N 1
ATOM 798 C CA . GLU A 1 100 ? -0.843 -5.732 17.395 1.00 90.44 100 GLU A CA 1
ATOM 799 C C . GLU A 1 100 ? -1.245 -4.278 17.698 1.00 90.44 100 GLU A C 1
ATOM 801 O O . GLU A 1 100 ? -1.635 -3.955 18.820 1.00 90.44 100 GLU A O 1
ATOM 806 N N . PHE A 1 101 ? -1.170 -3.404 16.692 1.00 89.12 101 PHE A N 1
ATOM 807 C CA . PHE A 1 101 ? -1.423 -1.967 16.820 1.00 89.12 101 PHE A CA 1
ATOM 808 C C . PHE A 1 101 ? -2.738 -1.524 16.170 1.00 89.12 101 PHE A C 1
ATOM 810 O O . PHE A 1 101 ? -3.053 -0.333 16.182 1.00 89.12 101 PHE A O 1
ATOM 817 N N . GLY A 1 102 ? -3.519 -2.465 15.631 1.00 91.12 102 GLY A N 1
ATOM 818 C CA . GLY A 1 102 ? -4.812 -2.184 15.016 1.00 91.12 102 GLY A CA 1
ATOM 819 C C . GLY A 1 102 ? -4.714 -1.371 13.725 1.00 91.12 102 GLY A C 1
ATOM 820 O O . GLY A 1 102 ? -5.630 -0.612 13.428 1.00 91.12 102 GLY A O 1
ATOM 821 N N . VAL A 1 103 ? -3.620 -1.482 12.969 1.00 91.12 103 VAL A N 1
ATOM 822 C CA . VAL A 1 103 ? -3.418 -0.774 11.697 1.00 91.12 103 VAL A CA 1
ATOM 823 C C . VAL A 1 103 ? -4.516 -1.148 10.706 1.00 91.12 103 VAL A C 1
ATOM 825 O O . VAL A 1 103 ? -5.147 -0.265 10.124 1.00 91.12 103 VAL A O 1
ATOM 828 N N . LEU A 1 104 ? -4.791 -2.444 10.535 1.00 90.25 104 LEU A N 1
ATOM 829 C CA . LEU A 1 104 ? -5.833 -2.905 9.619 1.00 90.25 104 LEU A CA 1
ATOM 830 C C . LEU A 1 104 ? -7.218 -2.563 10.158 1.00 90.25 104 LEU A C 1
ATOM 832 O O . LEU A 1 104 ? -8.083 -2.146 9.392 1.00 90.25 104 LEU A O 1
ATOM 836 N N . GLU A 1 105 ? -7.431 -2.681 11.468 1.00 91.50 105 GLU A N 1
ATOM 837 C CA . GLU A 1 105 ? -8.714 -2.318 12.076 1.00 91.50 105 GLU A CA 1
ATOM 838 C C . GLU A 1 105 ? -9.016 -0.814 11.947 1.00 91.50 105 GLU A C 1
ATOM 840 O O . GLU A 1 105 ? -10.148 -0.424 11.657 1.00 91.50 105 GLU A O 1
ATOM 845 N N . GLU A 1 106 ? -8.007 0.047 12.073 1.00 91.69 106 GLU A N 1
ATOM 846 C CA . GLU A 1 106 ? -8.142 1.481 11.826 1.00 91.69 106 GLU A CA 1
ATOM 847 C C . GLU A 1 106 ? -8.389 1.766 10.344 1.00 91.69 106 GLU A C 1
ATOM 849 O O . GLU A 1 106 ? -9.292 2.542 10.031 1.00 91.69 106 GLU A O 1
ATOM 854 N N . ALA A 1 107 ? -7.683 1.097 9.427 1.00 90.38 107 ALA A N 1
ATOM 855 C CA . ALA A 1 107 ? -7.873 1.253 7.983 1.00 90.38 107 ALA A CA 1
ATOM 856 C C . ALA A 1 107 ? -9.341 1.024 7.563 1.00 90.38 107 ALA A C 1
ATOM 858 O O . ALA A 1 107 ? -9.895 1.773 6.749 1.00 90.38 107 ALA A O 1
ATOM 859 N N . ARG A 1 108 ? -10.030 0.060 8.193 1.00 91.69 108 ARG A N 1
ATOM 860 C CA . ARG A 1 108 ? -11.460 -0.227 7.955 1.00 91.69 108 ARG A CA 1
ATOM 861 C C . ARG A 1 108 ? -12.367 0.970 8.225 1.00 91.69 108 ARG A C 1
ATOM 863 O O . ARG A 1 108 ? -13.388 1.114 7.545 1.00 91.69 108 ARG A O 1
ATOM 870 N N . LYS A 1 109 ? -12.012 1.828 9.188 1.00 93.06 109 LYS A N 1
ATOM 871 C CA . LYS A 1 109 ? -12.767 3.047 9.535 1.00 93.06 109 LYS A CA 1
ATOM 872 C C . LYS A 1 109 ? -12.701 4.094 8.424 1.00 93.06 109 LYS A C 1
ATOM 874 O O . LYS A 1 109 ? -13.630 4.880 8.280 1.00 93.06 109 LYS A O 1
ATOM 879 N N . TYR A 1 110 ? -11.660 4.038 7.596 1.00 89.44 110 TYR A N 1
ATOM 880 C CA . TYR A 1 110 ? -11.466 4.892 6.424 1.00 89.44 110 TYR A CA 1
ATOM 881 C C . TYR A 1 110 ? -11.923 4.227 5.114 1.00 89.44 110 TYR A C 1
ATOM 883 O O . TYR A 1 110 ? -11.590 4.698 4.031 1.00 89.44 110 TYR A O 1
ATOM 891 N N . GLY A 1 111 ? -12.688 3.132 5.192 1.00 88.62 111 GLY A N 1
ATOM 892 C CA . GLY A 1 111 ? -13.232 2.434 4.023 1.00 88.62 111 GLY A CA 1
ATOM 893 C C . GLY A 1 111 ? -12.325 1.345 3.442 1.00 88.62 111 GLY A C 1
ATOM 894 O O . GLY A 1 111 ? -12.765 0.605 2.566 1.00 88.62 111 GLY A O 1
ATOM 895 N N . LEU A 1 112 ? -11.113 1.161 3.972 1.00 89.88 112 LEU A N 1
ATOM 896 C CA . LEU A 1 112 ? -10.160 0.137 3.529 1.00 89.88 112 LEU A CA 1
ATOM 897 C C . LEU A 1 112 ? -10.444 -1.202 4.221 1.00 89.88 112 LEU A C 1
ATOM 899 O O . LEU A 1 112 ? -9.694 -1.662 5.077 1.00 89.88 112 LEU A O 1
ATOM 903 N N . ARG A 1 113 ? -11.597 -1.803 3.907 1.00 89.12 113 ARG A N 1
ATOM 904 C CA . ARG A 1 113 ? -12.055 -3.042 4.566 1.00 89.12 113 ARG A CA 1
ATOM 905 C C . ARG A 1 113 ? -11.454 -4.311 3.994 1.00 89.12 113 ARG A C 1
ATOM 907 O O . ARG A 1 113 ? -11.250 -5.275 4.726 1.00 89.12 113 ARG A O 1
ATOM 914 N N . TYR A 1 114 ? -11.228 -4.303 2.692 1.00 88.56 114 TYR A N 1
ATOM 915 C CA . TYR A 1 114 ? -10.692 -5.423 1.947 1.00 88.56 114 TYR A CA 1
ATOM 916 C C . TYR A 1 114 ? -9.550 -4.902 1.094 1.00 88.56 114 TYR A C 1
ATOM 918 O O . TYR A 1 114 ? -9.656 -3.830 0.501 1.00 88.56 114 TYR A O 1
ATOM 926 N N . GLY A 1 115 ? -8.476 -5.674 1.025 1.00 90.94 115 GLY A N 1
ATOM 927 C CA . GLY A 1 115 ? -7.327 -5.338 0.210 1.00 90.94 115 GLY A CA 1
AT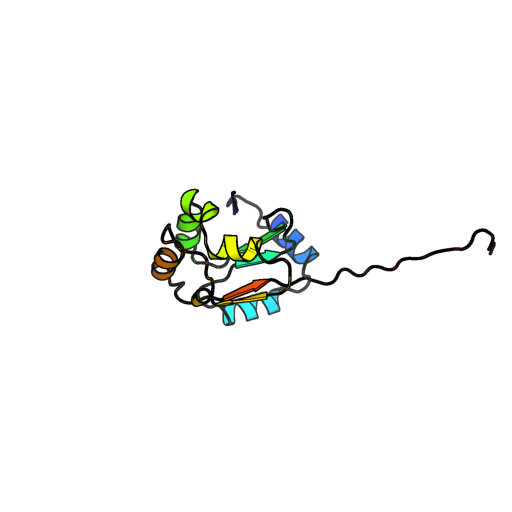OM 928 C C . GLY A 1 115 ? -6.524 -6.577 -0.136 1.00 90.94 115 GLY A C 1
ATOM 929 O O . GLY A 1 115 ? -6.690 -7.650 0.457 1.00 90.94 115 GLY A O 1
ATOM 930 N N . ALA A 1 116 ? -5.669 -6.415 -1.132 1.00 92.56 116 ALA A N 1
ATOM 931 C CA . ALA A 1 116 ? -4.706 -7.410 -1.553 1.00 92.56 116 ALA A CA 1
ATOM 932 C C . ALA A 1 116 ? -3.377 -6.718 -1.831 1.00 92.56 116 ALA A C 1
ATOM 934 O O . ALA A 1 116 ? -3.341 -5.564 -2.261 1.00 92.56 116 ALA A O 1
ATOM 935 N N . SER A 1 117 ? -2.297 -7.439 -1.575 1.00 93.00 117 SER A N 1
ATOM 936 C CA . SER A 1 117 ? -0.937 -6.966 -1.771 1.00 93.00 117 SER A CA 1
ATOM 937 C C . SER A 1 117 ? -0.230 -7.881 -2.754 1.00 93.00 117 SER A C 1
ATOM 939 O O . SER A 1 117 ? -0.324 -9.105 -2.653 1.00 93.00 117 SER A O 1
ATOM 941 N N . PHE A 1 118 ? 0.490 -7.275 -3.694 1.00 92.19 118 PHE A N 1
ATOM 942 C CA . PHE A 1 118 ? 1.211 -7.969 -4.754 1.00 92.19 118 PHE A CA 1
ATOM 943 C C . PHE A 1 118 ? 2.680 -7.560 -4.708 1.00 92.19 118 PHE A C 1
ATOM 945 O O . PHE A 1 118 ? 3.007 -6.376 -4.634 1.00 92.19 118 PHE A O 1
ATOM 952 N N . VAL A 1 119 ? 3.567 -8.545 -4.770 1.00 90.94 119 VAL A N 1
ATOM 953 C CA . VAL A 1 119 ? 5.007 -8.364 -4.925 1.00 90.94 119 VAL A CA 1
ATOM 954 C C . VAL A 1 119 ? 5.393 -9.031 -6.235 1.00 90.94 119 VAL A C 1
ATOM 956 O O . VAL A 1 119 ? 5.165 -10.222 -6.412 1.00 90.94 119 VAL A O 1
ATOM 959 N N . THR A 1 120 ? 5.976 -8.274 -7.158 1.00 88.75 120 THR A N 1
ATOM 960 C CA . THR A 1 120 ? 6.457 -8.777 -8.454 1.00 88.75 120 THR A CA 1
ATOM 961 C C . THR A 1 120 ? 7.862 -8.256 -8.721 1.00 88.75 120 THR A C 1
ATOM 963 O O . THR A 1 120 ? 8.265 -7.211 -8.199 1.00 88.75 120 THR A O 1
ATOM 966 N N . LYS A 1 121 ? 8.637 -9.004 -9.506 1.00 80.56 121 LYS A N 1
ATOM 967 C CA . LYS A 1 121 ? 9.962 -8.602 -9.966 1.00 80.56 121 LYS A CA 1
ATOM 968 C C . LYS A 1 121 ? 9.881 -8.295 -11.453 1.00 80.56 121 LYS A C 1
ATOM 970 O O . LYS A 1 121 ? 9.629 -9.174 -12.265 1.00 80.56 121 LYS A O 1
ATOM 975 N N . MET A 1 122 ? 10.200 -7.062 -11.825 1.00 70.06 122 MET A N 1
ATOM 976 C CA . MET A 1 122 ? 10.410 -6.729 -13.231 1.00 70.06 122 MET A CA 1
ATOM 977 C C . MET A 1 122 ? 11.769 -7.280 -13.684 1.00 70.06 122 MET A C 1
ATOM 979 O O . MET A 1 122 ? 12.781 -7.085 -13.006 1.00 70.06 122 MET A O 1
ATOM 983 N N . ALA A 1 123 ? 11.789 -8.009 -14.802 1.00 61.12 123 ALA A N 1
ATOM 984 C CA . ALA A 1 123 ? 12.993 -8.659 -15.308 1.00 61.12 123 ALA A CA 1
ATOM 985 C C . ALA A 1 123 ? 14.073 -7.632 -15.696 1.00 61.12 123 ALA A C 1
ATOM 987 O O . ALA A 1 123 ? 13.808 -6.672 -16.417 1.00 61.12 123 ALA A O 1
ATOM 988 N N . ALA A 1 124 ? 15.312 -7.864 -15.256 1.00 59.91 124 ALA A N 1
ATOM 989 C CA . ALA A 1 124 ? 16.476 -7.145 -15.760 1.00 59.91 124 ALA A CA 1
ATOM 990 C C . ALA A 1 124 ? 17.002 -7.854 -17.017 1.00 59.91 124 ALA A C 1
ATOM 992 O O . ALA A 1 124 ? 17.293 -9.049 -16.976 1.00 59.91 124 ALA A O 1
ATOM 993 N N . SER A 1 125 ? 17.148 -7.122 -18.124 1.00 54.41 125 SER A N 1
ATOM 994 C CA . SER A 1 125 ? 17.832 -7.631 -19.319 1.00 54.41 125 SER A CA 1
ATOM 995 C C . SER A 1 125 ? 19.344 -7.478 -19.148 1.00 54.41 125 SER A C 1
ATOM 997 O O . SER A 1 125 ? 19.827 -6.388 -18.847 1.00 54.41 125 SER A O 1
ATOM 999 N N . LEU A 1 126 ? 20.095 -8.563 -19.335 1.00 61.78 126 LEU A N 1
ATOM 1000 C CA . LEU A 1 126 ? 21.558 -8.580 -19.267 1.00 61.78 126 LEU A CA 1
ATOM 1001 C C . LEU A 1 126 ? 22.101 -9.267 -20.525 1.00 61.78 126 LEU A C 1
ATOM 1003 O O . LEU A 1 126 ? 21.736 -10.407 -20.800 1.00 61.78 126 LEU A O 1
ATOM 1007 N N . LEU A 1 127 ? 22.985 -8.594 -21.269 1.00 67.06 127 LEU A N 1
ATOM 1008 C CA . LEU A 1 127 ? 23.722 -9.185 -22.390 1.00 67.06 127 LEU A CA 1
ATOM 1009 C C . LEU A 1 127 ? 25.224 -9.209 -22.059 1.00 67.06 127 LEU A C 1
ATOM 1011 O O . LEU A 1 127 ? 25.900 -8.193 -22.234 1.00 67.06 127 LEU A O 1
ATOM 1015 N N . PRO A 1 128 ? 25.771 -10.333 -21.564 1.00 68.19 128 PRO A N 1
ATOM 1016 C CA . PRO A 1 128 ? 27.213 -10.481 -21.435 1.00 68.19 128 PRO A CA 1
ATOM 1017 C C . PRO A 1 128 ? 27.839 -10.656 -22.828 1.00 68.19 128 PRO A C 1
ATOM 1019 O O . PRO A 1 128 ? 27.436 -11.534 -23.587 1.00 68.19 128 PRO A O 1
ATOM 1022 N N . VAL A 1 129 ? 28.844 -9.842 -23.165 1.00 78.56 129 VAL A N 1
ATOM 1023 C CA . VAL A 1 129 ? 29.623 -9.970 -24.409 1.00 78.56 129 VAL A CA 1
ATOM 1024 C C . VAL A 1 129 ? 31.070 -10.293 -24.051 1.00 78.56 129 VAL A C 1
ATOM 1026 O O . VAL A 1 129 ? 31.722 -9.537 -23.333 1.00 78.56 129 VAL A O 1
ATOM 1029 N N . GLY A 1 130 ? 31.574 -11.422 -24.550 1.00 76.38 130 GLY A N 1
ATOM 1030 C CA . GLY A 1 130 ? 32.962 -11.851 -24.386 1.00 76.38 130 GLY A CA 1
ATOM 1031 C C . GLY A 1 130 ? 33.694 -11.861 -25.723 1.00 76.38 130 GLY A C 1
ATOM 1032 O O . GLY A 1 130 ? 33.159 -12.336 -26.722 1.00 76.38 130 GLY A O 1
ATOM 1033 N N . ARG A 1 131 ? 34.931 -11.356 -25.741 1.00 74.44 131 ARG A N 1
ATOM 1034 C CA . ARG A 1 131 ? 35.830 -11.416 -26.901 1.00 74.44 131 ARG A CA 1
ATOM 1035 C C . ARG A 1 131 ? 37.076 -12.238 -26.549 1.00 74.44 131 ARG A C 1
ATOM 1037 O O . ARG A 1 131 ? 37.671 -11.977 -25.506 1.00 74.44 131 ARG A O 1
ATOM 1044 N N . PRO A 1 132 ? 37.520 -13.175 -27.405 1.00 67.00 132 PRO A N 1
ATOM 1045 C CA . PRO A 1 132 ? 38.813 -13.830 -27.235 1.00 67.00 132 PRO A CA 1
ATOM 1046 C C . PRO A 1 132 ? 39.975 -12.872 -27.575 1.00 67.00 132 PRO A C 1
ATOM 1048 O O . PRO A 1 132 ? 39.851 -12.052 -28.493 1.00 67.00 132 PRO A O 1
ATOM 1051 N N . PRO A 1 133 ? 41.123 -12.956 -26.877 1.00 67.00 133 PRO A N 1
ATOM 1052 C CA . PRO A 1 133 ? 42.296 -12.154 -27.214 1.00 67.00 133 PRO A CA 1
ATOM 1053 C C . PRO A 1 133 ? 42.830 -12.543 -28.605 1.00 67.00 133 PRO A C 1
ATOM 1055 O O . PRO A 1 133 ? 43.207 -13.690 -28.819 1.00 67.00 133 PRO A O 1
ATOM 1058 N N . GLY A 1 134 ? 42.864 -11.591 -29.551 1.00 70.06 134 GLY A N 1
ATOM 1059 C CA . GLY A 1 134 ? 43.583 -11.745 -30.831 1.00 70.06 134 GLY A CA 1
ATOM 1060 C C . GLY A 1 134 ? 42.847 -11.395 -32.134 1.00 70.06 134 GLY A C 1
ATOM 1061 O O . GLY A 1 134 ? 43.491 -11.342 -33.175 1.00 70.06 134 GLY A O 1
ATOM 1062 N N . SER A 1 135 ? 41.544 -11.107 -32.137 1.00 61.31 135 SER A N 1
ATOM 1063 C CA . SER A 1 135 ? 40.802 -10.834 -33.386 1.00 61.31 135 SER A CA 1
ATOM 1064 C C . SER A 1 135 ? 40.938 -9.380 -33.867 1.00 61.31 135 SER A C 1
ATOM 1066 O O . SER A 1 135 ? 40.204 -8.521 -33.395 1.00 61.31 135 SER A O 1
ATOM 1068 N N . ARG A 1 136 ? 41.866 -9.040 -34.771 1.00 66.19 136 ARG A N 1
ATOM 1069 C CA . ARG A 1 136 ? 41.913 -7.695 -35.391 1.00 66.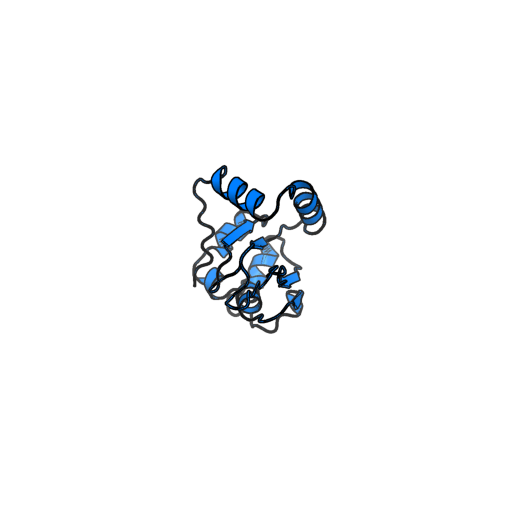19 136 ARG A CA 1
ATOM 1070 C C . ARG A 1 136 ? 40.961 -7.649 -36.603 1.00 66.19 136 ARG A C 1
ATOM 1072 O O . ARG A 1 136 ? 40.863 -8.648 -37.306 1.00 66.19 136 ARG A O 1
ATOM 1079 N N . ILE A 1 137 ? 40.241 -6.531 -36.752 1.00 60.44 137 ILE A N 1
ATOM 1080 C CA . ILE A 1 137 ? 39.374 -6.193 -37.904 1.00 60.44 137 ILE A CA 1
ATOM 1081 C C . ILE A 1 137 ? 40.166 -6.229 -39.208 1.00 60.44 137 ILE A C 1
ATOM 1083 O O . ILE A 1 137 ? 41.347 -5.811 -39.153 1.00 60.44 137 ILE A O 1
#

Secondary structure (DSSP, 8-state):
-------SS-TTHHHHHHHHHSTT-HHHHHHHHHH-TT--EEEES-BTTB-SEEEE-S-HHHHHHHTSHHHHHH-HHHHHHHT-SS-EEEEGGG--S--TT-HHHHHHHTT--S-EEEE--PPPP-------TT---

Foldseek 3Di:
DAQDPDPDDPPPPLVVVCCVVDNPCPVVVVVVCVVCVQWDKDADPDDPLYGPHIDTGHDPVLVVVCNPPVNRVQPLLSVVQSPDPAWDKDKPVRRPRDNPPCSQVVSVVSVPVIDMDTDHDDDDDDDDDDDDPDDDD

Organism: NCBI:txid2006130

Radius of gyration: 18.92 Å; chains: 1; bounding box: 57×34×55 Å

pLDDT: mean 78.71, std 16.51, range [27.19, 93.62]